Protein AF-A0A0G1VKW9-F1 (afdb_monomer_lite)

Sequence (52 aa):
MSAPSPLEFAERLTDFELGEYRFRIRDYRVAFDVENDTAKILKVGHRKDMYK

Secondary structure (DSSP, 8-state):
---S-GGGGEEEPS-TTS-SEEEEETTEEEEEEEETTEEEEEEEEETTTTT-

Radius of gyration: 11.05 Å; chains: 1; bounding box: 26×26×32 Å

Structure (mmCIF, N/CA/C/O backbone):
data_AF-A0A0G1VKW9-F1
#
_entry.id   AF-A0A0G1VKW9-F1
#
loop_
_atom_site.group_PDB
_atom_site.id
_atom_site.type_symbol
_atom_site.label_atom_id
_atom_site.label_alt_id
_atom_site.label_comp_id
_atom_site.label_asym_id
_atom_site.label_entity_id
_atom_site.label_seq_id
_atom_site.pdbx_PDB_ins_code
_atom_site.Cartn_x
_atom_site.Cartn_y
_atom_site.Cartn_z
_atom_site.occupancy
_atom_site.B_iso_or_equiv
_atom_site.auth_seq_id
_atom_site.auth_comp_id
_atom_site.auth_asym_id
_atom_site.auth_atom_id
_atom_site.pdbx_PDB_model_num
ATOM 1 N N . MET A 1 1 ? 5.717 -16.514 15.761 1.00 61.47 1 MET A N 1
ATOM 2 C CA . MET A 1 1 ? 4.967 -15.515 16.549 1.00 61.47 1 MET A CA 1
ATOM 3 C C . MET A 1 1 ? 4.317 -14.556 15.571 1.00 61.47 1 MET A C 1
ATOM 5 O O . MET A 1 1 ? 4.987 -14.172 14.619 1.00 61.47 1 MET A O 1
ATOM 9 N N . SER A 1 2 ? 3.042 -14.227 15.758 1.00 77.25 2 SER A N 1
ATOM 10 C CA . SER A 1 2 ? 2.382 -13.133 15.040 1.00 77.25 2 SER A CA 1
ATOM 11 C C . SER A 1 2 ? 2.606 -11.826 15.795 1.00 77.25 2 SER A C 1
ATOM 13 O O . SER A 1 2 ? 2.694 -11.829 17.023 1.00 77.25 2 SER A O 1
ATOM 15 N N . ALA A 1 3 ? 2.713 -10.720 15.068 1.00 83.75 3 ALA A N 1
ATOM 16 C CA . ALA A 1 3 ? 2.670 -9.401 15.680 1.00 83.75 3 ALA A CA 1
ATOM 17 C C . ALA A 1 3 ? 1.215 -9.032 16.035 1.00 83.75 3 ALA A C 1
ATOM 19 O O . ALA A 1 3 ? 0.303 -9.470 15.329 1.00 83.75 3 ALA A O 1
ATOM 20 N N . PRO A 1 4 ? 0.990 -8.252 17.105 1.00 84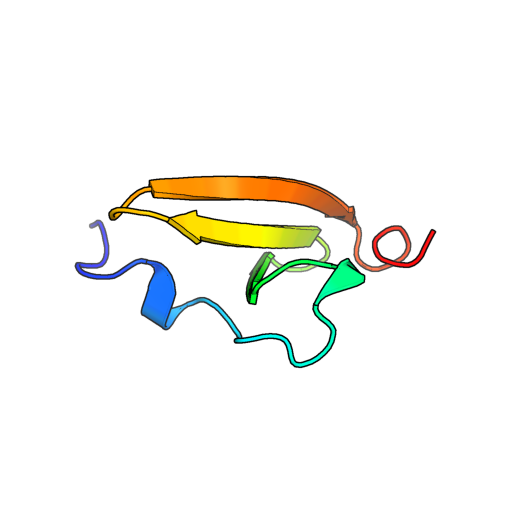.94 4 PRO A N 1
ATOM 21 C CA . PRO A 1 4 ? -0.351 -7.883 17.559 1.00 84.94 4 PRO A CA 1
ATOM 22 C C . PRO A 1 4 ? -1.066 -6.914 16.609 1.00 84.94 4 PRO A C 1
ATOM 24 O O . PRO A 1 4 ? -2.287 -6.965 16.513 1.00 84.94 4 PRO A O 1
ATOM 27 N N . SER A 1 5 ? -0.326 -6.071 15.882 1.00 90.06 5 SER A N 1
ATOM 28 C CA . SER A 1 5 ? -0.880 -5.148 14.890 1.00 90.06 5 SER A CA 1
ATOM 29 C C . SER A 1 5 ? -0.096 -5.232 13.579 1.00 90.06 5 SER A C 1
ATOM 31 O O . SER A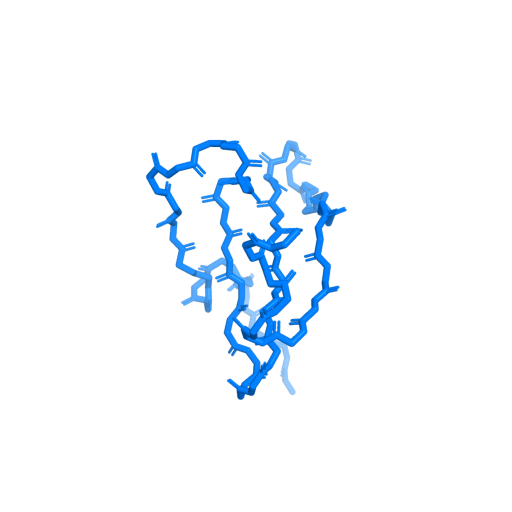 1 5 ? 1.069 -4.832 13.528 1.00 90.06 5 SER A O 1
ATOM 33 N N . PRO A 1 6 ? -0.700 -5.733 12.488 1.00 89.19 6 PRO A N 1
ATOM 34 C CA . PRO A 1 6 ? -0.052 -5.754 11.180 1.00 89.19 6 PRO A CA 1
ATOM 35 C C . PRO A 1 6 ? 0.287 -4.356 10.648 1.00 89.19 6 PRO A C 1
ATOM 37 O O . PRO A 1 6 ? 1.252 -4.215 9.903 1.00 89.19 6 PRO A O 1
ATOM 40 N N . LEU A 1 7 ? -0.460 -3.314 11.036 1.00 92.25 7 LEU A N 1
ATOM 41 C CA . LEU A 1 7 ? -0.254 -1.950 10.532 1.00 92.25 7 LEU A CA 1
ATOM 42 C C . LEU A 1 7 ? 1.062 -1.316 10.991 1.00 92.25 7 LEU A C 1
ATOM 44 O O . LEU A 1 7 ? 1.541 -0.400 10.333 1.00 92.25 7 LEU A O 1
ATOM 48 N N . GLU A 1 8 ? 1.697 -1.839 12.042 1.00 92.94 8 GLU A N 1
ATOM 49 C CA . GLU A 1 8 ? 3.035 -1.405 12.472 1.00 92.94 8 GLU A CA 1
ATOM 50 C C . GLU A 1 8 ? 4.117 -1.665 11.410 1.00 92.94 8 GLU A C 1
ATOM 52 O O . GLU A 1 8 ? 5.161 -1.015 11.412 1.00 92.94 8 GLU A O 1
ATOM 57 N N . PHE A 1 9 ? 3.866 -2.587 10.474 1.00 93.88 9 PHE A N 1
ATOM 58 C CA . PHE A 1 9 ? 4.765 -2.885 9.353 1.00 93.88 9 PHE A CA 1
ATOM 59 C C . PHE A 1 9 ? 4.346 -2.198 8.048 1.00 93.88 9 PHE A C 1
ATOM 61 O O . PHE A 1 9 ? 5.004 -2.384 7.019 1.00 93.88 9 PHE A O 1
ATOM 68 N N . ALA A 1 10 ? 3.235 -1.458 8.060 1.00 95.50 10 ALA A N 1
ATOM 69 C CA . ALA A 1 10 ? 2.704 -0.772 6.895 1.00 95.50 10 ALA A CA 1
ATOM 70 C C . ALA A 1 10 ? 3.148 0.692 6.874 1.00 95.50 10 ALA A C 1
ATOM 72 O O . ALA A 1 10 ? 3.170 1.380 7.891 1.00 95.50 10 ALA A O 1
ATOM 73 N N . GLU A 1 11 ? 3.448 1.195 5.683 1.00 95.31 11 GLU A N 1
ATOM 74 C CA . GLU A 1 11 ? 3.632 2.624 5.456 1.00 95.31 11 GLU A CA 1
ATOM 75 C C . GLU A 1 11 ? 2.312 3.224 4.968 1.00 95.31 11 GLU A C 1
ATOM 77 O O . GLU A 1 11 ? 1.693 2.677 4.052 1.00 95.31 11 GLU A O 1
ATOM 82 N N . ARG A 1 12 ? 1.886 4.347 5.558 1.00 94.62 12 ARG A N 1
ATOM 83 C CA . ARG A 1 12 ? 0.714 5.088 5.081 1.00 94.62 12 ARG A CA 1
ATOM 84 C C . ARG A 1 12 ? 1.070 5.851 3.807 1.00 94.62 12 ARG A C 1
ATOM 86 O O . ARG A 1 12 ? 2.097 6.530 3.758 1.00 94.62 12 ARG A O 1
ATOM 93 N N . LEU A 1 13 ? 0.239 5.725 2.783 1.00 91.69 13 LEU A N 1
ATOM 94 C CA . LEU A 1 13 ? 0.410 6.409 1.510 1.00 91.69 13 LEU A CA 1
ATOM 95 C C . LEU A 1 13 ? -0.297 7.769 1.537 1.00 91.69 13 LEU A C 1
ATOM 97 O O . LEU A 1 13 ? -1.294 7.967 2.227 1.00 91.69 13 LEU A O 1
ATOM 101 N N . THR A 1 14 ? 0.253 8.723 0.790 1.00 88.19 14 THR A N 1
ATOM 102 C CA . THR A 1 14 ? -0.369 10.035 0.542 1.00 88.19 14 THR A CA 1
ATOM 103 C C . THR A 1 14 ? -1.107 10.082 -0.792 1.00 88.19 14 THR A C 1
ATOM 105 O O . THR A 1 14 ? -1.869 11.010 -1.037 1.00 88.19 14 THR A O 1
ATOM 108 N N . ASP A 1 15 ? -0.830 9.114 -1.665 1.00 81.94 15 ASP A N 1
ATOM 109 C CA . ASP A 1 15 ? -1.453 8.961 -2.972 1.00 81.94 15 ASP A CA 1
ATOM 110 C C . ASP A 1 15 ? -2.579 7.933 -2.868 1.00 81.94 15 ASP A C 1
ATOM 112 O O . ASP A 1 15 ? -2.333 6.728 -2.783 1.00 81.94 15 ASP A O 1
ATOM 116 N N . PHE A 1 16 ? -3.810 8.436 -2.842 1.00 76.62 16 PHE A N 1
ATOM 117 C CA . PHE A 1 16 ? -5.007 7.628 -2.646 1.00 76.62 16 PHE A CA 1
ATOM 118 C C . PHE A 1 16 ? -5.359 6.758 -3.861 1.00 76.62 16 PHE A C 1
ATOM 120 O O . PHE A 1 16 ? -6.176 5.854 -3.720 1.00 76.62 16 PHE A O 1
ATOM 127 N N . GLU A 1 17 ? -4.741 6.962 -5.0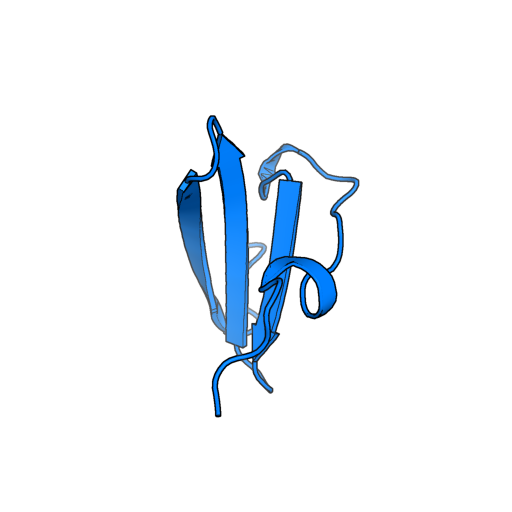34 1.00 83.44 17 GLU A N 1
ATOM 128 C CA . GLU A 1 17 ? -4.979 6.089 -6.196 1.00 83.44 17 GLU A CA 1
ATOM 129 C C . GLU A 1 17 ? -4.382 4.687 -6.008 1.00 83.44 17 GLU A C 1
ATOM 131 O O . GLU A 1 17 ? -4.844 3.719 -6.613 1.00 83.44 17 GLU A O 1
ATOM 136 N N . LEU A 1 18 ? -3.361 4.558 -5.155 1.00 82.69 18 LEU A N 1
ATOM 137 C CA . LEU A 1 18 ? -2.702 3.283 -4.867 1.00 82.69 18 LEU A CA 1
ATOM 138 C C . LEU A 1 18 ? -3.279 2.568 -3.637 1.00 82.69 18 LEU A C 1
ATOM 140 O O . LEU A 1 18 ? -3.000 1.382 -3.459 1.00 82.69 18 LEU A O 1
ATOM 144 N N . GLY A 1 19 ? -4.062 3.268 -2.818 1.00 91.62 19 GLY A N 1
ATOM 145 C CA . GLY A 1 19 ? -4.608 2.806 -1.541 1.00 91.62 19 GLY A CA 1
ATOM 146 C C . GLY A 1 19 ? -4.067 3.582 -0.341 1.00 91.62 19 GLY A C 1
ATOM 147 O O . GLY A 1 19 ? -3.207 4.450 -0.470 1.00 91.62 19 GLY A O 1
ATOM 148 N N . GLU A 1 20 ? -4.559 3.262 0.850 1.00 95.31 20 GLU A N 1
ATOM 149 C CA . GLU A 1 20 ? -4.210 3.959 2.093 1.00 95.31 20 GLU A CA 1
ATOM 150 C C . GLU A 1 20 ? -2.877 3.502 2.697 1.00 95.31 20 GLU A C 1
ATO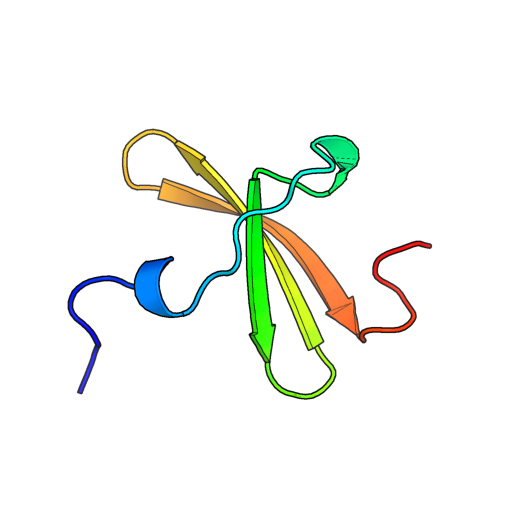M 152 O O . GLU A 1 20 ? -2.156 4.297 3.309 1.00 95.31 20 GLU A O 1
ATOM 157 N N . TYR A 1 21 ? -2.538 2.223 2.540 1.00 96.00 21 TYR A N 1
ATOM 158 C CA . TYR A 1 21 ? -1.386 1.594 3.176 1.00 96.00 21 TYR A CA 1
ATOM 159 C C . TYR A 1 21 ? -0.597 0.715 2.212 1.00 96.00 21 TYR A C 1
ATOM 161 O O . TYR A 1 21 ? -1.094 0.219 1.198 1.00 96.00 21 TYR A O 1
ATOM 169 N N . ARG A 1 22 ? 0.672 0.480 2.561 1.00 95.62 22 ARG A N 1
ATOM 170 C CA . ARG A 1 22 ? 1.567 -0.388 1.803 1.00 95.62 22 ARG A CA 1
ATOM 171 C C . ARG A 1 22 ? 2.469 -1.229 2.691 1.00 95.62 22 ARG A C 1
ATOM 173 O O . ARG A 1 22 ? 3.257 -0.689 3.464 1.00 95.62 22 ARG A O 1
ATOM 180 N N . PHE A 1 23 ? 2.488 -2.540 2.461 1.00 96.44 23 PHE A N 1
ATOM 181 C CA . PHE A 1 23 ? 3.563 -3.400 2.956 1.00 96.44 23 PHE A CA 1
ATOM 182 C C . PHE A 1 23 ? 4.745 -3.430 1.993 1.00 96.44 23 PHE A C 1
ATOM 184 O O . PHE A 1 23 ? 4.586 -3.570 0.774 1.00 96.44 23 PHE A O 1
ATOM 191 N N . ARG A 1 24 ? 5.956 -3.367 2.553 1.00 95.56 24 ARG A N 1
ATOM 192 C CA . ARG A 1 24 ? 7.216 -3.523 1.822 1.00 95.56 24 ARG A CA 1
ATOM 193 C C . ARG A 1 24 ? 7.801 -4.908 2.072 1.00 95.56 24 ARG A C 1
ATOM 195 O O . ARG A 1 24 ? 8.382 -5.167 3.118 1.00 95.56 24 ARG A O 1
ATOM 202 N N . ILE A 1 25 ? 7.712 -5.784 1.076 1.00 95.38 25 ILE A N 1
ATOM 203 C CA . ILE A 1 25 ? 8.196 -7.166 1.181 1.00 95.38 25 ILE A CA 1
ATOM 204 C C . ILE A 1 25 ? 9.355 -7.345 0.205 1.00 95.38 25 ILE A C 1
ATOM 206 O O . ILE A 1 25 ? 9.167 -7.761 -0.937 1.00 95.38 25 ILE A O 1
ATOM 210 N N . ARG A 1 26 ? 10.572 -6.986 0.638 1.00 94.75 26 ARG A N 1
ATOM 211 C CA . ARG A 1 26 ? 11.775 -6.926 -0.219 1.00 94.75 26 ARG A CA 1
ATOM 212 C C . ARG A 1 26 ? 11.505 -6.135 -1.509 1.00 94.75 26 ARG A C 1
ATOM 214 O O . ARG A 1 26 ? 11.360 -4.911 -1.465 1.00 94.75 26 ARG A O 1
ATOM 221 N N . ASP A 1 27 ? 11.407 -6.819 -2.646 1.00 96.31 27 ASP A N 1
ATOM 222 C CA . ASP A 1 27 ? 11.148 -6.248 -3.969 1.00 96.31 27 ASP A CA 1
ATOM 223 C C . ASP A 1 27 ? 9.673 -6.245 -4.381 1.00 96.31 27 ASP A C 1
ATOM 225 O O . ASP A 1 27 ? 9.329 -5.664 -5.405 1.00 96.31 27 ASP A O 1
ATOM 229 N N . TYR A 1 28 ? 8.784 -6.777 -3.549 1.00 96.06 28 TYR A N 1
ATOM 230 C CA . TYR A 1 28 ? 7.339 -6.700 -3.722 1.00 96.06 28 TYR A CA 1
ATOM 231 C C . TYR A 1 28 ? 6.725 -5.615 -2.844 1.00 96.06 28 TYR A C 1
ATOM 233 O O . TYR A 1 28 ? 7.306 -5.186 -1.839 1.00 96.06 28 TYR A O 1
ATOM 241 N N . ARG A 1 29 ? 5.576 -5.107 -3.273 1.00 95.38 29 ARG A N 1
ATOM 242 C CA . ARG A 1 29 ? 4.722 -4.218 -2.495 1.00 95.38 29 ARG A CA 1
ATOM 243 C C . ARG A 1 29 ? 3.296 -4.740 -2.553 1.00 95.38 29 ARG A C 1
ATOM 245 O O . ARG A 1 29 ? 2.871 -5.297 -3.565 1.00 95.38 29 ARG A O 1
ATOM 252 N N . VAL A 1 30 ? 2.605 -4.576 -1.436 1.00 96.38 30 VAL A N 1
ATOM 253 C CA . VAL A 1 30 ? 1.189 -4.896 -1.280 1.00 96.38 30 VAL A CA 1
ATOM 254 C C . VAL A 1 30 ? 0.520 -3.600 -0.875 1.00 96.38 30 VAL A C 1
ATOM 256 O O . VAL A 1 30 ? 0.836 -3.094 0.199 1.00 96.38 30 VAL A O 1
ATOM 259 N N . ALA A 1 31 ? -0.323 -3.049 -1.737 1.00 95.38 31 ALA A N 1
ATOM 260 C CA . ALA A 1 31 ? -1.104 -1.857 -1.448 1.00 95.38 31 ALA A CA 1
ATOM 261 C C . ALA A 1 31 ? -2.531 -2.262 -1.067 1.00 95.38 31 ALA A C 1
ATOM 263 O O . ALA A 1 31 ? -3.102 -3.175 -1.679 1.00 95.38 31 ALA A O 1
ATOM 264 N N . PHE A 1 32 ? -3.061 -1.650 -0.014 1.00 96.62 32 PHE A N 1
ATOM 265 C CA . PHE A 1 32 ? -4.326 -2.047 0.588 1.00 96.62 32 PHE A CA 1
ATOM 266 C C . PHE A 1 32 ? -4.979 -0.896 1.352 1.00 96.62 32 PHE A C 1
ATOM 268 O O . PHE A 1 32 ? -4.289 -0.005 1.850 1.00 96.62 32 PHE A O 1
ATOM 275 N N . ASP A 1 33 ? -6.297 -0.985 1.486 1.00 96.00 33 ASP A N 1
ATOM 276 C CA . ASP A 1 33 ? -7.103 -0.108 2.338 1.00 96.00 33 ASP A CA 1
ATOM 277 C C . ASP A 1 33 ? -7.512 -0.844 3.610 1.00 96.00 33 ASP A C 1
ATOM 279 O O . ASP A 1 33 ? -7.536 -2.082 3.635 1.00 96.00 33 ASP A O 1
ATOM 283 N N . VAL A 1 34 ? -7.840 -0.099 4.667 1.00 95.06 34 VAL A N 1
ATOM 284 C CA . VAL A 1 34 ? -8.353 -0.677 5.914 1.00 95.06 34 VAL A CA 1
ATOM 285 C C . VAL A 1 34 ? -9.768 -0.179 6.163 1.00 95.06 34 VAL A C 1
ATOM 287 O O . VAL A 1 34 ? -9.987 0.975 6.513 1.00 95.06 34 VAL A O 1
ATOM 290 N N . GLU A 1 35 ? -10.737 -1.083 6.068 1.00 95.06 35 GLU A N 1
ATOM 291 C CA . GLU A 1 35 ? -12.143 -0.794 6.352 1.00 95.06 35 GLU A CA 1
ATOM 292 C C . GLU A 1 35 ? -12.667 -1.790 7.387 1.00 95.06 35 GLU A C 1
ATOM 294 O O . GLU A 1 35 ? -12.596 -2.997 7.176 1.00 95.06 35 GLU A O 1
ATOM 299 N N . ASN A 1 36 ? -13.215 -1.305 8.507 1.00 92.75 36 ASN A N 1
ATOM 300 C CA . ASN A 1 36 ? -13.831 -2.145 9.549 1.00 92.75 36 ASN A CA 1
ATOM 301 C C . ASN A 1 36 ? -12.950 -3.335 9.988 1.00 92.75 36 ASN A C 1
ATOM 303 O O . ASN A 1 36 ? -13.389 -4.483 9.951 1.00 92.75 36 ASN A O 1
ATOM 307 N N . ASP A 1 37 ? -11.694 -3.058 10.355 1.00 90.56 37 ASP A N 1
ATOM 308 C CA . ASP A 1 37 ? -10.698 -4.069 10.765 1.00 90.56 37 ASP A CA 1
ATOM 309 C C . ASP A 1 37 ? -10.338 -5.097 9.668 1.00 90.56 37 ASP A C 1
ATOM 311 O O . ASP A 1 37 ? -9.718 -6.129 9.913 1.00 90.56 37 ASP A O 1
ATOM 315 N N . THR A 1 38 ? -10.706 -4.807 8.418 1.00 93.69 38 THR A N 1
ATOM 316 C CA . THR A 1 38 ? -10.407 -5.640 7.254 1.00 93.69 38 THR A CA 1
ATOM 317 C C . THR A 1 38 ? -9.405 -4.935 6.352 1.00 93.69 38 THR A C 1
ATOM 319 O O . THR A 1 38 ? -9.656 -3.835 5.867 1.00 93.69 38 THR A O 1
ATOM 322 N N . ALA A 1 39 ? -8.278 -5.595 6.078 1.00 94.75 39 ALA A N 1
ATOM 323 C CA . ALA A 1 39 ? -7.324 -5.145 5.070 1.00 94.75 39 ALA A CA 1
ATOM 324 C C . ALA A 1 39 ? -7.762 -5.628 3.677 1.00 94.75 39 ALA A C 1
ATOM 326 O O . ALA A 1 39 ? -7.694 -6.822 3.367 1.00 94.75 39 ALA A O 1
ATOM 327 N N . LYS A 1 40 ? -8.197 -4.705 2.820 1.00 95.94 40 LYS A N 1
ATOM 328 C CA . LYS A 1 40 ? -8.612 -4.989 1.444 1.00 95.94 40 LYS A CA 1
ATOM 329 C C . LYS A 1 40 ? -7.436 -4.797 0.496 1.00 95.94 40 LYS A C 1
ATOM 331 O O . LYS A 1 40 ? -7.017 -3.676 0.227 1.00 95.94 40 LYS A O 1
ATOM 336 N N . ILE A 1 41 ? -6.904 -5.899 -0.028 1.00 95.88 41 ILE A N 1
ATOM 337 C CA . ILE A 1 41 ? -5.765 -5.856 -0.949 1.00 95.88 41 ILE A CA 1
ATOM 338 C C . ILE A 1 41 ? -6.206 -5.298 -2.304 1.00 95.88 41 ILE A C 1
ATOM 340 O O . ILE A 1 41 ? -7.045 -5.896 -2.976 1.00 95.88 41 ILE A O 1
ATOM 344 N N . LEU A 1 42 ? -5.610 -4.179 -2.716 1.00 94.44 42 LEU A N 1
ATOM 345 C CA . LEU A 1 42 ? -5.888 -3.540 -4.004 1.00 94.44 42 LEU A CA 1
ATOM 346 C C . LEU A 1 42 ? -4.923 -4.024 -5.083 1.00 94.44 42 LEU A C 1
ATOM 348 O O . LEU A 1 42 ? -5.329 -4.352 -6.197 1.00 94.44 42 LEU A O 1
ATOM 352 N N . LYS A 1 43 ? -3.626 -4.081 -4.755 1.00 93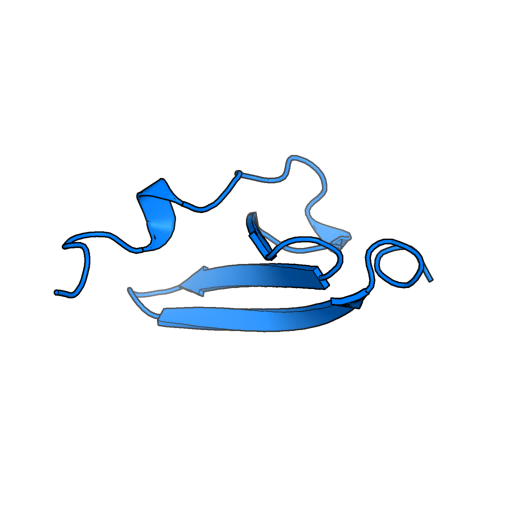.44 43 LYS A N 1
ATOM 353 C CA . LYS A 1 43 ? -2.579 -4.463 -5.707 1.00 93.44 43 LYS A CA 1
ATOM 354 C C . LYS A 1 43 ? -1.435 -5.174 -5.001 1.00 93.44 43 LYS A C 1
ATOM 356 O O . LYS A 1 43 ? -0.939 -4.727 -3.969 1.00 93.44 43 LYS A O 1
ATOM 361 N N . VAL A 1 44 ? -0.971 -6.263 -5.605 1.00 95.38 44 VAL A N 1
ATOM 362 C CA . VAL A 1 44 ? 0.271 -6.942 -5.227 1.00 95.38 44 VAL A CA 1
ATOM 363 C C . VAL A 1 44 ? 1.165 -6.979 -6.444 1.00 95.38 44 VAL A C 1
ATOM 365 O O . VAL A 1 44 ? 0.739 -7.387 -7.522 1.00 95.38 44 VAL A O 1
ATOM 368 N N . GLY A 1 45 ? 2.415 -6.566 -6.291 1.00 95.12 45 GLY A N 1
ATOM 369 C CA . GLY A 1 45 ? 3.330 -6.600 -7.418 1.00 95.12 45 GLY A CA 1
ATOM 370 C C . GLY A 1 45 ? 4.749 -6.233 -7.059 1.00 95.12 45 GLY A C 1
ATOM 371 O O . GLY A 1 45 ? 5.060 -5.763 -5.962 1.00 95.12 45 GLY A O 1
ATOM 372 N N . HIS A 1 46 ? 5.633 -6.479 -8.013 1.00 95.19 46 HIS A N 1
ATOM 373 C CA . HIS A 1 46 ? 7.025 -6.104 -7.893 1.00 95.19 46 HIS A CA 1
ATOM 374 C C . HIS A 1 46 ? 7.166 -4.573 -7.931 1.00 95.19 46 HIS A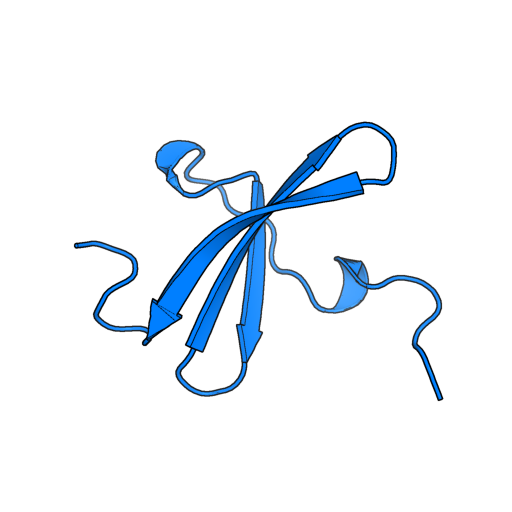 C 1
ATOM 376 O O . HIS A 1 46 ? 6.352 -3.858 -8.514 1.00 95.19 46 HIS A O 1
ATOM 382 N N . ARG A 1 47 ? 8.236 -4.037 -7.335 1.00 91.88 47 ARG A N 1
ATOM 383 C CA . ARG A 1 47 ? 8.470 -2.591 -7.166 1.00 91.88 47 ARG A CA 1
ATOM 384 C C . ARG A 1 47 ? 8.373 -1.769 -8.446 1.00 91.88 47 ARG A C 1
ATOM 386 O O . ARG A 1 47 ? 8.083 -0.584 -8.382 1.00 91.88 47 ARG A O 1
ATOM 393 N N . LYS A 1 48 ? 8.664 -2.402 -9.582 1.00 91.31 48 LYS A N 1
ATOM 394 C CA . LYS A 1 48 ? 8.673 -1.789 -10.915 1.00 91.31 48 LYS A CA 1
ATOM 395 C C . LYS A 1 48 ? 7.289 -1.752 -11.572 1.00 91.31 48 LYS A C 1
ATOM 397 O O . LYS A 1 48 ? 7.127 -1.047 -12.559 1.00 91.31 48 LYS A O 1
ATOM 402 N N . ASP A 1 49 ? 6.330 -2.502 -11.039 1.00 87.94 49 ASP A N 1
ATOM 403 C CA . ASP A 1 49 ? 5.011 -2.718 -11.642 1.00 87.94 49 ASP A CA 1
ATOM 404 C C . ASP A 1 49 ? 3.885 -2.084 -10.811 1.00 87.94 49 ASP A C 1
ATOM 406 O O . ASP A 1 49 ? 2.715 -2.166 -11.166 1.00 87.94 49 ASP A O 1
ATOM 410 N N . MET A 1 50 ? 4.226 -1.417 -9.704 1.00 78.00 50 MET A N 1
ATOM 411 C CA . MET A 1 50 ? 3.243 -0.703 -8.883 1.00 78.00 50 MET A CA 1
ATOM 412 C C . MET A 1 50 ? 2.656 0.516 -9.583 1.00 78.00 50 MET A C 1
ATOM 414 O O . MET A 1 50 ? 1.460 0.748 -9.452 1.00 78.00 50 MET A O 1
ATOM 418 N N . TYR A 1 51 ? 3.463 1.208 -10.384 1.00 73.31 51 TYR A N 1
ATOM 419 C CA . TYR A 1 51 ? 3.087 2.435 -11.096 1.00 73.31 51 TYR A CA 1
ATOM 420 C C . TYR A 1 51 ? 2.749 2.202 -12.577 1.00 73.31 51 TYR A C 1
ATOM 422 O O . TYR A 1 51 ? 2.720 3.152 -13.352 1.00 73.31 51 TYR A O 1
ATOM 430 N N . LYS A 1 52 ? 2.590 0.938 -12.979 1.00 70.38 52 LYS A N 1
ATOM 431 C CA . LYS A 1 52 ? 2.123 0.557 -14.315 1.00 70.38 52 LYS A CA 1
ATOM 432 C C . LYS A 1 52 ? 0.650 0.199 -14.289 1.00 70.38 52 LYS A C 1
ATOM 434 O O . LYS A 1 52 ? 0.214 -0.341 -13.238 1.00 70.38 52 LYS A O 1
#

Foldseek 3Di:
DDDPDPCVQWDADPDPVQAGIWHDDPQKIWHFYADPNDTGTDDIDGVVPSVD

pLDDT: mean 90.55, std 7.66, range [61.47, 96.62]